Protein AF-A0A6J4X6C6-F1 (afdb_monomer_lite)

pLDDT: mean 90.05, std 6.58, range [62.19, 96.62]

Foldseek 3Di:
DVVVVCVVVVDDDDDDDDDPPCPVVPVCCVVQVVQLCVLCPPPDCPDPVVSQVSSQPRADPVGDGGHDDDD

Structure (mmCIF, N/CA/C/O backbone):
data_AF-A0A6J4X6C6-F1
#
_entry.id   AF-A0A6J4X6C6-F1
#
loop_
_atom_site.group_PDB
_atom_site.id
_atom_site.type_symbol
_atom_site.label_atom_id
_atom_site.label_alt_id
_atom_site.label_comp_id
_atom_site.label_asym_id
_atom_site.label_entity_id
_atom_site.label_seq_id
_atom_site.pdbx_PDB_ins_code
_atom_site.Cartn_x
_atom_site.Cartn_y
_atom_site.Cartn_z
_atom_site.occupancy
_atom_site.B_iso_or_equiv
_atom_site.auth_seq_id
_atom_site.auth_comp_id
_atom_site.auth_asym_id
_atom_site.auth_atom_id
_atom_site.pdbx_PDB_model_num
ATOM 1 N N . MET A 1 1 ? 14.310 -15.416 -13.800 1.00 62.19 1 MET A N 1
ATOM 2 C CA . MET A 1 1 ? 12.975 -15.767 -13.256 1.00 62.19 1 MET A CA 1
ATOM 3 C C . MET A 1 1 ? 11.861 -14.962 -13.936 1.00 62.19 1 MET A C 1
ATOM 5 O O . MET A 1 1 ? 10.853 -15.544 -14.307 1.00 62.19 1 MET A O 1
ATOM 9 N N . GLN A 1 2 ? 12.061 -13.662 -14.184 1.00 70.06 2 GLN A N 1
ATOM 10 C CA . GLN A 1 2 ? 11.083 -12.771 -14.824 1.00 70.06 2 GLN A CA 1
ATOM 11 C C . GLN A 1 2 ? 10.722 -13.185 -16.265 1.00 70.06 2 GLN A C 1
ATOM 13 O O . GLN A 1 2 ? 9.545 -13.241 -16.594 1.00 70.06 2 GLN A O 1
ATOM 18 N N . LEU A 1 3 ? 11.704 -13.570 -17.092 1.00 71.50 3 LEU A N 1
ATOM 19 C CA . LEU A 1 3 ? 11.469 -13.990 -18.487 1.00 71.50 3 LEU A CA 1
ATOM 20 C C . LEU A 1 3 ? 10.526 -15.199 -18.608 1.00 7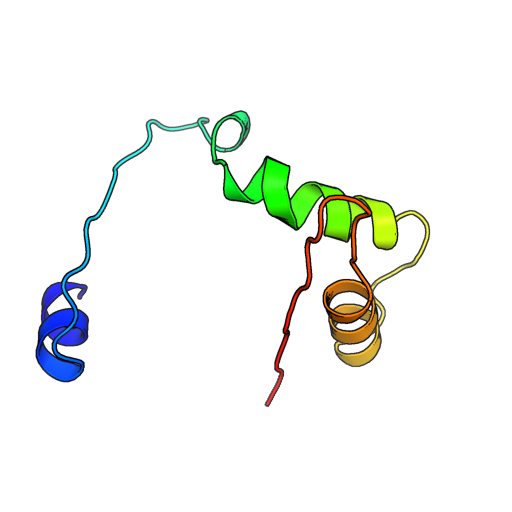1.50 3 LEU A C 1
ATOM 22 O O . LEU A 1 3 ? 9.631 -15.204 -19.443 1.00 71.50 3 LEU A O 1
ATOM 26 N N . ALA A 1 4 ? 10.676 -16.203 -17.739 1.00 80.69 4 ALA A N 1
ATOM 27 C CA . ALA A 1 4 ? 9.813 -17.384 -17.747 1.00 80.69 4 ALA A CA 1
ATOM 28 C C . ALA A 1 4 ? 8.352 -17.040 -17.400 1.00 80.69 4 ALA A C 1
ATOM 30 O O . ALA A 1 4 ? 7.429 -17.611 -17.976 1.00 80.69 4 ALA A O 1
ATOM 31 N N . PHE A 1 5 ? 8.140 -16.084 -16.488 1.00 84.56 5 PHE A N 1
ATOM 32 C CA . PHE A 1 5 ? 6.809 -15.583 -16.148 1.00 84.56 5 PHE A CA 1
ATOM 33 C C . PHE A 1 5 ? 6.194 -14.804 -17.316 1.00 84.56 5 PHE A C 1
ATOM 35 O O . PHE A 1 5 ? 5.082 -15.120 -17.737 1.00 84.56 5 PHE A O 1
ATOM 42 N N . CYS A 1 6 ? 6.931 -13.843 -17.882 1.00 88.12 6 CYS A N 1
ATOM 43 C CA . CYS A 1 6 ? 6.463 -13.038 -19.011 1.00 88.12 6 CYS A CA 1
ATOM 44 C C . CYS A 1 6 ? 6.093 -13.909 -20.216 1.00 88.12 6 CYS A C 1
ATOM 46 O O . CYS A 1 6 ? 5.020 -13.731 -20.783 1.00 88.12 6 CYS A O 1
ATOM 48 N N . ASN A 1 7 ? 6.922 -14.904 -20.547 1.00 88.38 7 ASN A N 1
ATOM 49 C CA . ASN A 1 7 ? 6.667 -15.818 -21.662 1.00 88.38 7 ASN A CA 1
ATOM 50 C C . ASN A 1 7 ? 5.427 -16.687 -21.428 1.00 88.38 7 ASN A C 1
ATOM 52 O O . ASN A 1 7 ? 4.630 -16.873 -22.342 1.00 88.38 7 ASN A O 1
ATOM 56 N N . ARG A 1 8 ? 5.240 -17.201 -20.205 1.00 91.75 8 ARG A N 1
ATOM 57 C CA . ARG A 1 8 ? 4.096 -18.059 -19.866 1.00 91.75 8 ARG A CA 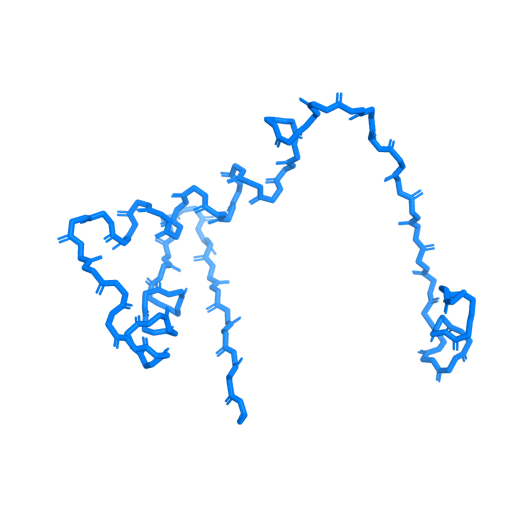1
ATOM 58 C C . ARG A 1 8 ? 2.757 -17.332 -19.979 1.00 91.75 8 ARG A C 1
ATOM 60 O O . ARG A 1 8 ? 1.773 -17.952 -20.368 1.00 91.75 8 ARG A O 1
ATOM 67 N N . PHE A 1 9 ? 2.713 -16.063 -19.585 1.00 91.56 9 PHE A N 1
ATOM 68 C CA . PHE A 1 9 ? 1.480 -15.268 -19.562 1.00 91.56 9 PHE A CA 1
ATOM 69 C C . PHE A 1 9 ? 1.364 -14.287 -20.732 1.00 91.56 9 PHE A C 1
ATOM 71 O O . PHE A 1 9 ? 0.398 -13.532 -20.789 1.00 91.56 9 PHE A O 1
ATOM 78 N N . SER A 1 10 ? 2.337 -14.291 -21.648 1.00 92.06 10 SER A N 1
ATOM 79 C CA . SER A 1 10 ? 2.431 -13.348 -22.768 1.00 92.06 10 SER A CA 1
ATOM 80 C C . SER A 1 10 ? 2.295 -11.886 -22.318 1.00 92.06 10 SER A C 1
ATOM 82 O O . SER A 1 10 ? 1.615 -11.085 -22.956 1.00 92.06 10 SER A O 1
ATOM 84 N N . PHE A 1 11 ? 2.933 -11.540 -21.195 1.00 92.50 11 PHE A N 1
ATOM 85 C CA . PHE A 1 11 ? 2.928 -10.185 -20.648 1.00 92.50 11 PHE A CA 1
ATOM 86 C C . PHE A 1 11 ? 4.204 -9.432 -20.997 1.00 92.50 11 PHE A C 1
ATOM 88 O O . PHE A 1 11 ? 5.313 -9.913 -20.765 1.00 92.50 11 PHE A O 1
ATOM 95 N N . GLU A 1 12 ? 4.032 -8.200 -21.463 1.00 89.81 12 GLU A N 1
ATOM 96 C CA . GLU A 1 12 ? 5.112 -7.229 -21.540 1.00 89.81 12 GLU A CA 1
ATOM 97 C C . GLU A 1 12 ? 5.265 -6.546 -20.175 1.00 89.81 12 GLU A C 1
ATOM 99 O O . GLU A 1 12 ? 4.349 -5.891 -19.675 1.00 89.81 12 GLU A O 1
ATOM 104 N N . VAL A 1 13 ? 6.421 -6.735 -19.537 1.00 88.00 13 VAL A N 1
ATOM 105 C CA . VAL A 1 13 ? 6.707 -6.194 -18.203 1.00 88.00 13 VAL A CA 1
ATOM 106 C C . VAL A 1 13 ? 7.915 -5.281 -18.282 1.00 88.00 13 VAL A C 1
ATOM 108 O O . VAL A 1 13 ? 9.001 -5.697 -18.681 1.00 88.00 13 VAL A O 1
ATOM 111 N N . LYS A 1 14 ? 7.744 -4.045 -17.814 1.00 87.94 14 LYS A N 1
ATOM 112 C CA . LYS A 1 14 ? 8.842 -3.103 -17.611 1.00 87.94 14 LYS A CA 1
ATOM 113 C C . LYS A 1 14 ? 9.291 -3.139 -16.154 1.00 87.94 14 LYS A C 1
ATOM 115 O O . LYS A 1 14 ? 8.499 -2.878 -15.252 1.00 87.94 14 LYS A O 1
ATOM 120 N N . VAL A 1 15 ? 10.570 -3.429 -15.930 1.00 85.31 15 VAL A N 1
ATOM 121 C CA . VAL A 1 15 ? 11.185 -3.392 -14.598 1.00 85.31 15 VAL A CA 1
ATOM 122 C C . VAL A 1 15 ? 11.915 -2.065 -14.426 1.00 85.31 15 VAL A C 1
ATOM 124 O O . VAL A 1 15 ? 12.804 -1.734 -15.206 1.00 85.31 15 VAL A O 1
ATOM 127 N N . CYS A 1 16 ? 11.543 -1.308 -13.396 1.00 85.00 16 CYS A N 1
ATOM 128 C CA . CYS A 1 16 ? 12.232 -0.082 -13.005 1.00 85.00 16 CYS A CA 1
ATOM 129 C C . CYS A 1 16 ? 13.056 -0.359 -11.745 1.00 85.00 16 CYS A C 1
ATOM 131 O O . CYS A 1 16 ? 12.502 -0.751 -10.718 1.00 85.00 16 CYS A O 1
ATOM 133 N N . HIS A 1 17 ? 14.370 -0.153 -11.822 1.00 85.81 17 HIS A N 1
ATOM 134 C CA . HIS A 1 17 ? 15.239 -0.220 -10.651 1.00 85.81 17 HIS A CA 1
ATOM 135 C C . HIS A 1 17 ? 15.188 1.100 -9.885 1.00 85.81 17 HIS A C 1
ATOM 137 O O . HIS A 1 17 ? 15.370 2.168 -10.466 1.00 85.81 17 HIS A O 1
ATOM 143 N N . TYR A 1 18 ? 14.977 1.008 -8.574 1.00 84.44 18 TYR A N 1
ATOM 144 C CA . TYR A 1 18 ? 15.101 2.138 -7.663 1.00 84.44 18 TYR A CA 1
ATOM 145 C C . TYR A 1 18 ? 16.364 1.976 -6.798 1.00 84.44 18 TYR A C 1
ATOM 147 O O . TYR A 1 18 ? 16.692 0.846 -6.426 1.00 84.44 18 TYR A O 1
ATOM 155 N N . PRO A 1 19 ? 17.078 3.066 -6.456 1.00 90.12 19 PRO A N 1
ATOM 156 C CA . PRO A 1 19 ? 18.233 3.005 -5.561 1.00 90.12 19 PRO A CA 1
ATOM 157 C C . PRO A 1 19 ? 17.872 2.468 -4.164 1.00 90.12 19 PRO A C 1
ATOM 159 O O . PRO A 1 19 ? 16.710 2.564 -3.753 1.00 90.12 19 PRO A O 1
ATOM 162 N N . PRO A 1 20 ? 18.841 1.962 -3.384 1.00 90.12 20 PRO A N 1
ATOM 163 C CA . PRO A 1 20 ? 18.624 1.639 -1.974 1.00 90.12 20 PRO A CA 1
ATOM 164 C C . PRO A 1 20 ? 18.035 2.829 -1.193 1.00 90.12 20 PRO A C 1
ATOM 166 O O . PRO A 1 20 ? 18.381 3.979 -1.452 1.00 90.12 20 PRO A O 1
ATOM 169 N N . GLY A 1 21 ? 17.131 2.567 -0.243 1.00 87.50 21 GLY A N 1
ATOM 170 C CA . GLY A 1 21 ? 16.520 3.614 0.597 1.00 87.50 21 GLY A CA 1
ATOM 171 C C . GLY A 1 21 ? 15.431 4.459 -0.081 1.00 87.50 21 GLY A C 1
ATOM 172 O O . GLY A 1 21 ? 14.987 5.464 0.467 1.00 87.50 21 GLY A O 1
ATOM 173 N N . SER A 1 22 ? 14.961 4.059 -1.262 1.00 88.38 22 SER A N 1
ATOM 174 C CA . SER A 1 22 ? 13.962 4.797 -2.049 1.00 88.38 22 SER A CA 1
ATOM 175 C C . SER A 1 22 ? 12.502 4.421 -1.765 1.00 88.38 22 SER A C 1
ATOM 177 O O . SER A 1 22 ? 11.614 4.872 -2.486 1.00 88.38 22 SER A O 1
ATOM 179 N N . SER A 1 23 ? 12.211 3.640 -0.716 1.00 85.19 23 SER A N 1
ATOM 180 C CA . SER A 1 23 ? 10.833 3.253 -0.357 1.00 85.19 23 SER A CA 1
ATOM 181 C C . SER A 1 23 ? 9.927 4.471 -0.169 1.00 85.19 23 SER A C 1
ATOM 183 O O . SER A 1 23 ? 8.808 4.492 -0.674 1.00 85.19 23 SER A O 1
ATOM 185 N N . LYS A 1 24 ? 10.457 5.547 0.431 1.00 85.75 24 LYS A N 1
ATOM 186 C CA . LYS A 1 24 ? 9.777 6.845 0.562 1.00 85.75 24 LYS A CA 1
ATOM 187 C C . LYS A 1 24 ? 9.355 7.449 -0.781 1.00 85.75 24 LYS A C 1
ATOM 189 O O . LYS A 1 24 ? 8.491 8.308 -0.789 1.00 85.75 24 LYS A O 1
ATOM 194 N N . TRP A 1 25 ? 9.922 7.048 -1.908 1.00 87.06 25 TRP A N 1
ATOM 195 C CA . TRP A 1 25 ? 9.569 7.588 -3.224 1.00 87.06 25 TRP A CA 1
ATOM 196 C C . TRP A 1 25 ? 8.759 6.606 -4.071 1.00 87.06 25 TRP A C 1
ATOM 198 O O . TRP A 1 25 ? 8.360 6.950 -5.183 1.00 87.06 25 TRP A O 1
ATOM 208 N N . ASN A 1 26 ? 8.479 5.403 -3.561 1.00 89.19 26 ASN A N 1
ATOM 209 C CA . ASN A 1 26 ? 7.670 4.428 -4.272 1.00 89.19 26 ASN A CA 1
ATOM 210 C C . ASN A 1 26 ? 6.195 4.882 -4.290 1.00 89.19 26 ASN A C 1
ATOM 212 O O . ASN A 1 26 ? 5.582 5.021 -3.228 1.00 89.19 26 ASN A O 1
ATOM 216 N N . PRO A 1 27 ? 5.582 5.101 -5.470 1.00 91.19 27 PRO A N 1
ATOM 217 C CA . PRO A 1 27 ? 4.219 5.618 -5.554 1.00 91.19 27 PRO A CA 1
ATOM 218 C C . PRO A 1 27 ? 3.172 4.759 -4.842 1.00 91.19 27 PRO A C 1
ATOM 220 O O . PRO A 1 27 ? 2.179 5.306 -4.365 1.00 91.19 27 PRO A O 1
ATOM 223 N N . ILE A 1 28 ? 3.366 3.437 -4.766 1.00 92.81 28 ILE A N 1
ATOM 224 C CA . ILE A 1 28 ? 2.396 2.540 -4.120 1.00 92.81 28 ILE A CA 1
ATOM 225 C C . ILE A 1 28 ? 2.269 2.814 -2.616 1.00 92.81 28 ILE A C 1
ATOM 227 O O . ILE A 1 28 ? 1.167 2.733 -2.071 1.00 92.81 28 ILE A O 1
ATOM 231 N N . GLU A 1 29 ? 3.366 3.225 -1.976 1.00 92.75 29 GLU A N 1
ATOM 232 C CA . GLU A 1 29 ? 3.393 3.563 -0.553 1.00 92.75 29 GLU A CA 1
ATOM 233 C C . GLU A 1 29 ? 2.468 4.747 -0.266 1.00 92.75 29 GLU A C 1
ATOM 235 O O . GLU A 1 29 ? 1.641 4.704 0.640 1.00 92.75 29 GLU A O 1
ATOM 240 N N . HIS A 1 30 ? 2.523 5.777 -1.113 1.00 91.69 30 HIS A N 1
ATOM 241 C CA . HIS A 1 30 ? 1.737 7.002 -0.935 1.00 91.69 30 HIS A CA 1
ATOM 242 C C . HIS A 1 30 ? 0.312 6.906 -1.452 1.00 91.69 30 HIS A C 1
ATOM 244 O O . HIS A 1 30 ? -0.580 7.547 -0.901 1.00 91.69 30 HIS A O 1
ATOM 250 N N . ARG A 1 31 ? 0.094 6.157 -2.535 1.00 93.56 31 ARG A N 1
ATOM 251 C CA . ARG A 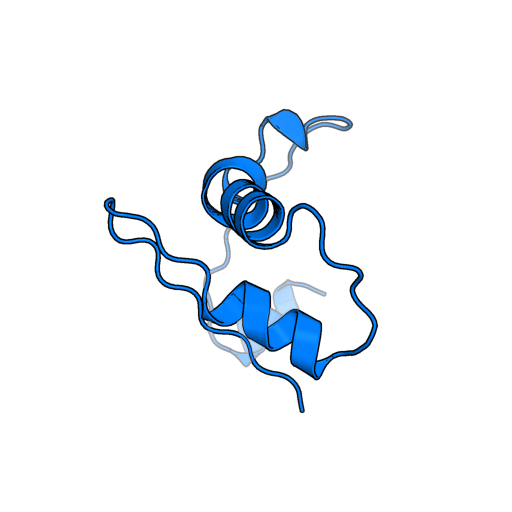1 31 ? -1.206 6.103 -3.221 1.00 93.56 31 ARG A CA 1
ATOM 252 C C . ARG A 1 31 ? -2.124 5.017 -2.682 1.00 93.56 31 ARG A C 1
ATOM 254 O O . ARG A 1 31 ? -3.328 5.099 -2.908 1.00 93.56 31 ARG A O 1
ATOM 261 N N . MET A 1 32 ? -1.576 4.002 -2.016 1.00 95.50 32 MET A N 1
ATOM 262 C CA . MET A 1 32 ? -2.347 2.850 -1.557 1.00 95.50 32 MET A CA 1
ATOM 263 C C . MET A 1 32 ? -2.050 2.495 -0.101 1.00 95.50 32 MET A C 1
ATOM 265 O O . MET A 1 32 ? -2.978 2.491 0.707 1.00 95.50 32 MET A O 1
ATOM 269 N N . 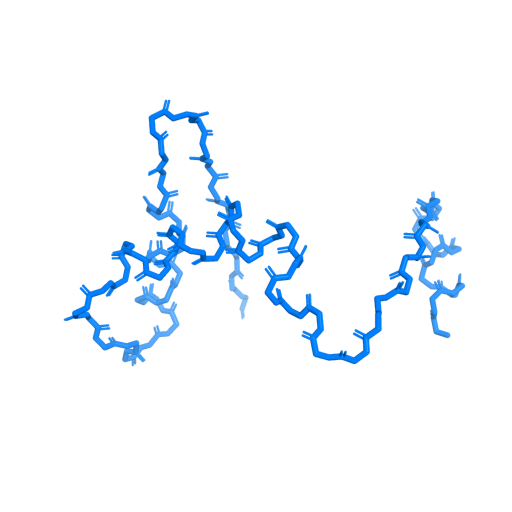PHE A 1 33 ? -0.792 2.208 0.253 1.00 94.50 33 PHE A N 1
ATOM 270 C CA . PHE A 1 33 ? -0.477 1.691 1.592 1.00 94.50 33 PHE A CA 1
ATOM 271 C C . PHE A 1 33 ? -0.704 2.714 2.705 1.00 94.50 33 PHE A C 1
ATOM 273 O O . PHE A 1 33 ? -1.209 2.338 3.759 1.00 94.50 33 PHE A O 1
ATOM 280 N N . SER A 1 34 ? -0.439 3.998 2.461 1.00 93.75 34 SER A N 1
ATOM 281 C CA . SER A 1 34 ? -0.753 5.089 3.392 1.00 93.75 34 SER A CA 1
ATOM 282 C C . SER A 1 34 ? -2.217 5.050 3.849 1.00 93.75 34 SER A C 1
ATOM 284 O O . SER A 1 34 ? -2.490 5.028 5.045 1.00 93.75 34 SER A O 1
ATOM 286 N N . PHE A 1 35 ? -3.160 4.944 2.909 1.00 96.12 35 PHE A N 1
ATOM 287 C CA . PHE A 1 35 ? -4.594 4.914 3.193 1.00 96.12 35 PHE A CA 1
ATOM 288 C C . PHE A 1 35 ? -5.039 3.614 3.865 1.00 96.12 35 PHE A C 1
ATOM 290 O O . PHE A 1 35 ? -5.964 3.640 4.678 1.00 96.12 35 PHE A O 1
ATOM 297 N N . ILE A 1 36 ? -4.399 2.482 3.551 1.00 95.44 36 ILE A N 1
ATOM 298 C CA . ILE A 1 36 ? -4.633 1.228 4.282 1.00 95.44 36 ILE A CA 1
ATOM 299 C C . ILE A 1 36 ? -4.215 1.418 5.741 1.00 95.44 36 ILE A C 1
ATOM 301 O O . ILE A 1 36 ? -5.025 1.178 6.631 1.00 95.44 36 ILE A O 1
ATOM 305 N N . SER A 1 37 ? -3.006 1.925 5.986 1.00 93.38 37 SER A N 1
ATOM 306 C CA . SER A 1 37 ? -2.484 2.190 7.331 1.00 93.38 37 SER A CA 1
ATOM 307 C C . SER A 1 37 ? -3.312 3.224 8.100 1.00 93.38 37 SER A C 1
ATOM 309 O O . SER A 1 37 ? -3.514 3.077 9.302 1.00 93.38 37 SER A O 1
ATOM 311 N N . SER A 1 38 ? -3.850 4.246 7.429 1.00 93.94 38 SER A N 1
ATOM 312 C CA . SER A 1 38 ? -4.769 5.203 8.059 1.00 93.94 38 SER A CA 1
ATOM 313 C C . SER A 1 38 ? -6.106 4.564 8.436 1.00 93.94 38 SER A C 1
ATOM 3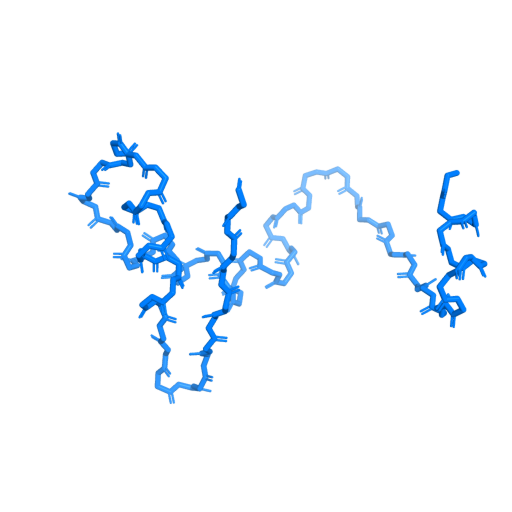15 O O . SER A 1 38 ? -6.583 4.785 9.542 1.00 93.94 38 SER A O 1
ATOM 317 N N . ASN A 1 39 ? -6.696 3.746 7.555 1.00 93.50 39 ASN A N 1
ATOM 318 C CA . ASN A 1 39 ? -7.937 3.010 7.844 1.00 93.50 39 ASN A CA 1
ATOM 319 C C . ASN A 1 39 ? -7.750 1.984 8.979 1.00 93.50 39 ASN A C 1
ATOM 321 O O . ASN A 1 39 ? -8.689 1.633 9.686 1.00 93.50 39 ASN A O 1
ATOM 325 N N . TRP A 1 40 ? -6.519 1.506 9.131 1.00 91.50 40 TRP A N 1
ATOM 326 C CA . TRP A 1 40 ? -6.086 0.554 10.142 1.00 91.50 40 TRP A CA 1
ATOM 327 C C . TRP A 1 40 ? -5.860 1.169 11.532 1.00 91.50 40 TRP A C 1
ATOM 329 O O . TRP A 1 40 ? -5.912 0.464 12.540 1.00 91.50 40 TRP A O 1
ATOM 339 N N . ALA A 1 41 ? -5.522 2.459 11.594 1.00 90.69 41 ALA A N 1
ATOM 340 C CA . ALA A 1 41 ? -4.912 3.077 12.766 1.00 90.69 41 ALA A CA 1
ATOM 341 C C . ALA A 1 41 ? -5.692 2.796 14.067 1.00 90.69 41 ALA A C 1
ATOM 343 O O . ALA A 1 41 ? -6.885 3.073 14.172 1.00 90.69 41 ALA A O 1
ATOM 344 N N . GLY A 1 42 ? -4.999 2.243 15.070 1.00 85.31 42 GLY A N 1
ATOM 345 C CA . GLY A 1 42 ? -5.576 1.935 16.385 1.00 85.31 42 GLY A CA 1
ATOM 346 C C . GLY A 1 42 ? -6.245 0.561 16.518 1.00 85.31 42 GLY A C 1
ATOM 347 O O . GLY A 1 42 ? -6.829 0.287 17.563 1.00 85.31 42 GLY A O 1
ATOM 348 N N . GLN A 1 43 ? -6.162 -0.313 15.511 1.00 85.38 43 GLN A N 1
ATOM 349 C CA . GLN A 1 43 ? -6.710 -1.676 15.566 1.00 85.38 43 GLN A CA 1
ATOM 350 C C . GLN A 1 43 ? -5.596 -2.724 15.413 1.00 85.38 43 GLN A C 1
ATOM 352 O O . GLN A 1 43 ? -4.809 -2.629 14.484 1.00 85.38 43 GLN A O 1
ATOM 357 N N . PRO A 1 44 ? -5.458 -3.731 16.286 1.00 86.06 44 PRO A N 1
ATOM 358 C CA . PRO A 1 44 ? -4.428 -4.760 16.118 1.00 86.06 44 PRO A CA 1
ATOM 359 C C . PRO A 1 44 ? -4.809 -5.813 15.045 1.00 86.06 44 PRO A C 1
ATOM 361 O O . PRO A 1 44 ? -5.958 -6.264 15.007 1.00 86.06 44 PRO A O 1
ATOM 364 N N . PRO A 1 45 ? -3.869 -6.258 14.177 1.00 82.88 45 PRO A N 1
ATOM 365 C CA . PRO A 1 45 ? -4.109 -7.299 13.164 1.00 82.88 45 PRO A CA 1
ATOM 366 C C . PRO A 1 45 ? -4.111 -8.682 13.804 1.00 82.88 45 PRO A C 1
ATOM 368 O O . PRO A 1 45 ? -3.147 -9.432 13.700 1.00 82.88 45 PRO A O 1
ATOM 371 N N . LEU A 1 46 ? -5.202 -9.029 14.479 1.00 89.50 46 LEU A N 1
ATOM 372 C CA . LEU A 1 46 ? -5.301 -10.301 15.202 1.00 89.50 46 LEU A CA 1
ATOM 373 C C . LEU A 1 46 ? -5.610 -11.503 14.289 1.00 89.50 46 LEU A C 1
ATOM 375 O O . LEU A 1 46 ? -5.575 -12.639 14.747 1.00 89.50 46 LEU A O 1
ATOM 379 N N . GLY A 1 47 ? -5.895 -11.280 13.000 1.00 90.75 47 GLY A N 1
ATOM 380 C CA . GLY A 1 47 ? -6.151 -12.361 12.049 1.00 90.75 47 GLY A CA 1
ATOM 381 C C . GLY A 1 47 ? -6.279 -11.903 10.598 1.00 90.75 47 GLY A C 1
ATOM 382 O O . GLY A 1 47 ? -6.473 -10.717 10.312 1.00 90.75 47 GLY A O 1
ATOM 383 N N . TYR A 1 48 ? -6.200 -12.864 9.673 1.00 92.06 48 TYR A N 1
ATOM 384 C CA . TYR A 1 48 ? -6.305 -12.620 8.229 1.00 92.06 48 TYR A CA 1
ATOM 385 C C . TYR A 1 48 ? -7.617 -11.943 7.837 1.00 92.06 48 TYR A C 1
ATOM 387 O O . TYR A 1 48 ? -7.622 -11.057 6.987 1.00 92.06 48 TYR A O 1
ATOM 395 N N . GLU A 1 49 ? -8.724 -12.315 8.476 1.00 92.12 49 GLU A N 1
ATOM 396 C CA . GLU A 1 49 ? -10.034 -11.721 8.210 1.00 92.12 49 GLU A CA 1
ATOM 397 C C . GLU A 1 49 ? -10.055 -10.230 8.539 1.00 92.12 49 GLU A C 1
ATOM 399 O O . GLU A 1 49 ? -10.485 -9.419 7.718 1.00 92.12 49 GLU A O 1
ATOM 404 N N . THR A 1 50 ? -9.519 -9.860 9.705 1.00 92.56 50 THR A N 1
ATOM 405 C CA . THR A 1 50 ? -9.347 -8.467 10.123 1.00 92.56 50 THR A CA 1
ATOM 406 C C . THR A 1 50 ? -8.473 -7.723 9.124 1.00 92.56 50 THR A C 1
ATOM 408 O O . THR A 1 50 ? -8.827 -6.626 8.691 1.00 92.56 50 THR A O 1
ATOM 411 N N . VAL A 1 51 ? -7.382 -8.352 8.675 1.00 93.38 51 VAL A N 1
ATOM 412 C CA . VAL A 1 51 ? -6.486 -7.740 7.695 1.00 93.38 51 VAL A CA 1
ATOM 413 C C . VAL A 1 51 ? -7.185 -7.468 6.366 1.00 93.38 51 VAL A C 1
ATOM 415 O O . VAL A 1 51 ? -7.182 -6.341 5.864 1.00 93.38 51 VAL A O 1
ATOM 418 N N . LEU A 1 52 ? -7.854 -8.480 5.820 1.00 95.06 52 LEU A N 1
ATOM 419 C CA . LEU A 1 52 ? -8.607 -8.371 4.574 1.00 95.06 52 LEU A CA 1
ATOM 420 C C . LEU A 1 52 ? -9.741 -7.362 4.681 1.00 95.06 52 LEU A C 1
ATOM 422 O O . LEU A 1 52 ? -9.990 -6.638 3.717 1.00 95.06 52 LEU A O 1
ATOM 426 N N . LYS A 1 53 ? -10.425 -7.304 5.828 1.00 94.06 53 LYS A N 1
ATOM 427 C CA . LYS A 1 53 ? -11.482 -6.328 6.085 1.00 94.06 53 LYS A CA 1
ATOM 428 C C . LYS A 1 53 ? -10.939 -4.916 5.913 1.00 94.06 53 LYS A C 1
ATOM 430 O O . LYS A 1 53 ? -11.482 -4.189 5.089 1.00 94.06 53 LYS A O 1
ATOM 435 N N . PHE A 1 54 ? -9.859 -4.555 6.605 1.00 95.00 54 PHE A N 1
ATOM 436 C CA . PHE A 1 54 ? -9.294 -3.207 6.507 1.00 95.00 54 PHE A CA 1
ATOM 437 C C . PHE A 1 54 ? -8.796 -2.879 5.101 1.00 95.00 54 PHE A C 1
ATOM 439 O O . PHE A 1 54 ? -9.091 -1.799 4.599 1.00 95.00 54 PHE A O 1
ATOM 446 N N . ILE A 1 55 ? -8.136 -3.813 4.412 1.00 95.50 55 ILE A N 1
ATOM 447 C CA . ILE A 1 55 ? -7.696 -3.567 3.030 1.00 95.50 55 ILE A CA 1
ATOM 448 C C . ILE A 1 55 ? -8.903 -3.333 2.102 1.00 95.50 55 ILE A C 1
ATOM 450 O O . ILE A 1 55 ? -8.889 -2.414 1.286 1.00 95.50 55 ILE A O 1
ATOM 454 N N . ARG A 1 56 ? -9.964 -4.145 2.217 1.00 96.62 56 ARG A N 1
ATOM 455 C CA . ARG A 1 56 ? -11.163 -4.060 1.358 1.00 96.62 56 ARG A CA 1
ATOM 456 C C . ARG A 1 56 ? -12.036 -2.843 1.664 1.00 96.62 56 ARG A C 1
ATOM 458 O O . ARG A 1 56 ? -12.743 -2.364 0.774 1.00 96.62 56 ARG A O 1
ATOM 465 N N . THR A 1 57 ? -12.043 -2.367 2.909 1.00 95.88 57 THR A N 1
ATOM 466 C CA . THR A 1 57 ? -12.838 -1.198 3.306 1.00 95.88 57 THR A CA 1
ATOM 467 C C . THR A 1 57 ? -12.125 0.125 3.047 1.00 95.88 57 THR A C 1
ATOM 469 O O . THR A 1 57 ? -12.806 1.147 2.991 1.00 95.88 57 THR A O 1
ATOM 472 N N . THR A 1 58 ? -10.808 0.126 2.805 1.00 96.62 58 THR A N 1
ATOM 473 C CA . THR A 1 58 ? -10.063 1.331 2.421 1.00 96.62 58 THR A CA 1
ATOM 474 C C . THR A 1 58 ? -10.595 1.914 1.113 1.00 96.62 58 THR A C 1
ATOM 476 O O . THR A 1 58 ? -10.497 1.310 0.040 1.00 96.62 58 THR A O 1
ATOM 479 N N . LYS A 1 59 ? -11.148 3.125 1.207 1.00 96.44 59 LYS A N 1
ATOM 480 C CA . LYS A 1 59 ? -11.651 3.921 0.084 1.00 96.44 59 LYS A CA 1
ATOM 481 C C . LYS A 1 59 ? -11.322 5.391 0.318 1.00 96.44 59 LYS A C 1
ATOM 483 O O . LYS A 1 59 ? -11.253 5.829 1.462 1.00 96.44 59 LYS A O 1
ATOM 488 N N . THR A 1 60 ? -11.154 6.158 -0.754 1.00 95.88 60 THR A N 1
ATOM 489 C CA . THR A 1 60 ? -10.968 7.617 -0.674 1.00 95.88 60 THR A CA 1
ATOM 490 C C . THR A 1 60 ? -12.026 8.338 -1.501 1.00 95.88 60 THR A C 1
ATOM 492 O O . THR A 1 60 ? -12.576 7.775 -2.450 1.00 95.88 60 THR A O 1
ATOM 495 N N . THR A 1 61 ? -12.295 9.603 -1.174 1.00 95.19 61 THR A N 1
ATOM 496 C CA . THR A 1 61 ? -13.175 10.479 -1.970 1.00 95.19 61 THR A CA 1
ATOM 497 C C . THR A 1 61 ? -12.640 10.700 -3.387 1.00 95.19 61 THR A C 1
ATOM 499 O O . THR A 1 61 ? -13.420 10.849 -4.319 1.00 95.19 61 THR A O 1
ATOM 502 N N . ALA A 1 62 ? -11.318 10.619 -3.565 1.00 94.75 62 ALA A N 1
ATOM 503 C CA . ALA A 1 62 ? -10.644 10.651 -4.863 1.00 94.75 62 ALA A CA 1
ATOM 504 C C . ALA A 1 62 ? -10.810 9.355 -5.691 1.00 94.75 62 ALA A C 1
ATOM 506 O O . ALA A 1 62 ? -10.272 9.258 -6.790 1.00 94.75 62 ALA A O 1
ATOM 507 N N . GLY A 1 63 ? -11.536 8.352 -5.182 1.00 95.62 63 GLY A N 1
ATOM 508 C CA . GLY A 1 63 ? -11.939 7.173 -5.949 1.00 95.62 63 GLY A CA 1
ATOM 509 C C . GLY A 1 63 ? -11.079 5.921 -5.762 1.00 95.62 63 GLY A C 1
ATOM 510 O O . GLY A 1 63 ? -11.291 4.946 -6.484 1.00 95.62 63 GLY A O 1
ATOM 511 N N . LEU A 1 64 ? -10.151 5.889 -4.795 1.00 96.38 64 LEU A N 1
ATOM 512 C CA . LEU A 1 64 ? -9.409 4.664 -4.474 1.00 96.38 64 LEU A CA 1
ATOM 513 C C . LEU A 1 64 ? -10.387 3.555 -4.055 1.00 96.38 64 LEU A C 1
ATOM 515 O O . LEU A 1 64 ? -11.212 3.749 -3.160 1.00 96.38 64 LEU A O 1
ATOM 519 N N . LYS A 1 65 ? -10.277 2.384 -4.691 1.00 96.25 65 LYS A N 1
ATOM 520 C CA . LYS A 1 65 ? -11.001 1.155 -4.340 1.00 96.25 65 LYS A CA 1
ATOM 521 C C . LYS A 1 65 ? -10.037 -0.021 -4.421 1.00 96.25 65 LYS A C 1
ATOM 523 O O . LYS A 1 65 ? -9.387 -0.208 -5.448 1.00 96.25 65 LYS A O 1
ATOM 528 N N . ILE A 1 66 ? -9.968 -0.822 -3.362 1.00 96.44 66 ILE A N 1
ATOM 529 C CA . ILE A 1 66 ? -8.996 -1.913 -3.247 1.00 96.44 66 ILE A CA 1
ATOM 530 C C . ILE A 1 66 ? -9.721 -3.259 -3.200 1.00 96.44 66 ILE A C 1
ATOM 532 O O . ILE A 1 66 ? -10.750 -3.414 -2.542 1.00 96.44 66 ILE A O 1
ATOM 536 N N . ARG A 1 67 ? -9.176 -4.248 -3.914 1.00 95.94 67 ARG A N 1
ATOM 537 C CA . ARG A 1 67 ? -9.608 -5.649 -3.852 1.00 95.94 67 ARG A CA 1
ATOM 538 C C . ARG A 1 67 ? -8.489 -6.472 -3.231 1.00 95.94 67 ARG A C 1
ATOM 540 O O . ARG A 1 67 ? -7.349 -6.369 -3.668 1.00 95.94 67 ARG A O 1
ATOM 547 N 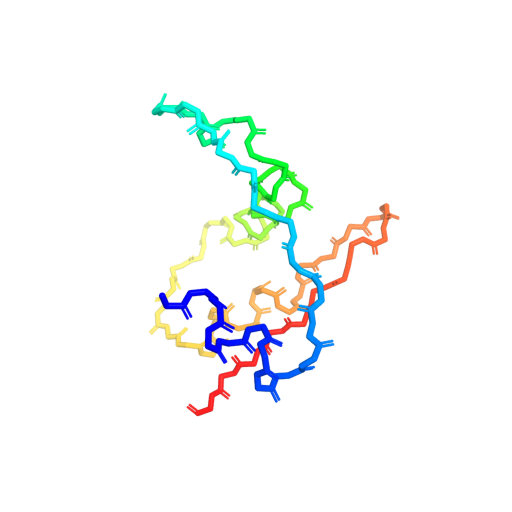N . ALA A 1 68 ? -8.828 -7.293 -2.243 1.00 94.94 68 ALA A N 1
ATOM 548 C CA . ALA A 1 68 ? -7.890 -8.199 -1.592 1.00 94.94 68 ALA A CA 1
ATOM 549 C C . ALA A 1 68 ? -8.485 -9.601 -1.506 1.00 94.94 68 ALA A C 1
ATOM 551 O O . ALA A 1 68 ? -9.675 -9.761 -1.213 1.00 94.94 68 ALA A O 1
ATOM 552 N N . PHE A 1 69 ? -7.653 -10.608 -1.739 1.00 93.50 69 PHE A N 1
ATOM 553 C CA . PHE A 1 69 ? -8.043 -12.010 -1.786 1.00 93.50 69 PHE A CA 1
ATOM 554 C C . PHE A 1 69 ? -7.094 -12.816 -0.901 1.00 93.50 69 PHE A C 1
ATOM 556 O O . PHE A 1 69 ? -5.892 -12.566 -0.899 1.00 93.50 69 PHE A O 1
ATOM 563 N N . PHE A 1 70 ? -7.649 -13.759 -0.150 1.00 88.75 70 PHE A N 1
ATOM 564 C CA . PHE A 1 70 ? -6.918 -14.756 0.625 1.00 88.75 70 PHE A CA 1
ATOM 565 C C . PHE A 1 70 ? -7.558 -16.101 0.304 1.00 88.75 70 PHE A C 1
ATOM 567 O O . PHE A 1 70 ? -8.781 -16.153 0.138 1.00 88.75 70 PHE A O 1
ATOM 574 N N . LYS A 1 71 ? -6.732 -17.124 0.115 1.00 71.38 71 LYS A N 1
ATOM 575 C CA . LYS A 1 71 ? -7.142 -18.461 -0.306 1.00 71.38 71 LYS A CA 1
ATOM 576 C C . LYS A 1 71 ? -6.841 -19.443 0.809 1.00 71.38 71 LYS A C 1
ATOM 578 O O . LYS A 1 71 ? -5.743 -19.303 1.387 1.00 71.38 71 LYS A O 1
#

Sequence (71 aa):
MQLAFCNRFSFEVKVCHYPPGSSKWNPIEHRMFSFISSNWAGQPPLGYETVLKFIRTTKTTAGLKIRAFFK

Secondary structure (DSSP, 8-state):
-HHHHHHHHT---------TT-GGG-HHIIIIIHHHHHHHTT----SHHHHHHHHHH-B-TT--B------

Radius of gyration: 15.88 Å; chains: 1; bounding box: 32×29×39 Å